Protein AF-A0A0C2D2V0-F1 (afdb_monomer_lite)

Radius of gyration: 14.43 Å; chains: 1; bounding box: 29×33×41 Å

Sequence (84 aa):
MHHI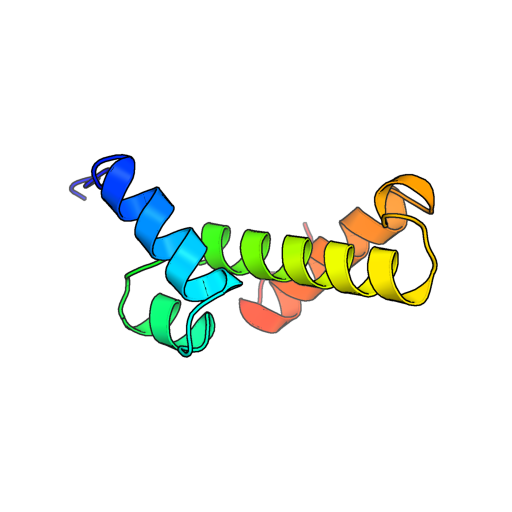NPPESELRERIEYVMWGRKRAWDCLEDGLITEVELRQLLIDHIDYECAHASGHSWPEFDPDARQQFIELIDQLLFGRTAV

Organism: NCBI:txid215803

Foldseek 3Di:
DDPPPDPPVLVVVLLCCDLPNDDDLVVCCVVVSDDPVSSLVSVLVVVQVVCCVVPVDGPVVPDPVVSVVVSQVCCCVPPVDHDD

pLDDT: mean 71.36, std 11.87, range [36.22, 83.81]

Secondary structure (DSSP, 8-state):
-------HHHHHHHHHHHHHSSS-HHHHHHTTSS-HHHHHHHHHHHHHHHHHHHHSS-HHHH-HHHHHHHHHHHHHHHH-PPP-

Structure (mmCIF, N/CA/C/O backbone):
data_AF-A0A0C2D2V0-F1
#
_entry.id   AF-A0A0C2D2V0-F1
#
loop_
_atom_site.group_PDB
_atom_site.id
_atom_site.type_symbol
_atom_site.label_atom_id
_atom_site.label_alt_id
_atom_site.label_comp_id
_atom_site.label_asym_id
_atom_site.label_entity_id
_atom_site.label_seq_id
_atom_site.pdbx_PDB_ins_code
_atom_site.Cartn_x
_atom_site.Cartn_y
_atom_site.Cartn_z
_atom_site.occupancy
_atom_site.B_iso_or_equiv
_atom_site.auth_seq_id
_atom_site.auth_comp_id
_atom_site.auth_asym_id
_atom_site.auth_atom_id
_atom_site.pdbx_PDB_model_num
ATOM 1 N N . MET A 1 1 ? -8.518 3.789 24.379 1.00 36.22 1 MET A N 1
ATOM 2 C CA . MET A 1 1 ? -7.942 3.256 23.129 1.00 36.22 1 MET A CA 1
ATOM 3 C C . MET A 1 1 ? -7.034 2.101 23.504 1.00 36.22 1 MET A C 1
ATOM 5 O O . MET A 1 1 ? -5.932 2.332 23.979 1.00 36.22 1 MET A O 1
ATOM 9 N N . HIS A 1 2 ? -7.541 0.871 23.423 1.00 36.94 2 HIS A N 1
ATOM 10 C CA . HIS A 1 2 ? -6.714 -0.315 23.620 1.00 36.94 2 HIS A CA 1
ATOM 11 C C . HIS A 1 2 ? -6.039 -0.618 22.285 1.00 36.94 2 HIS A C 1
ATOM 13 O O . HIS A 1 2 ? -6.715 -0.996 21.334 1.00 36.94 2 HIS A O 1
ATOM 19 N N . HIS A 1 3 ? -4.728 -0.393 22.205 1.00 42.06 3 HIS A N 1
ATOM 20 C CA . HIS A 1 3 ? -3.921 -0.895 21.100 1.00 42.06 3 HIS A CA 1
ATOM 21 C C . HIS A 1 3 ? -3.865 -2.415 21.229 1.00 42.06 3 HIS A C 1
ATOM 23 O O . HIS A 1 3 ? -3.091 -2.959 22.014 1.00 42.06 3 HIS A O 1
ATOM 29 N N . ILE A 1 4 ? -4.746 -3.095 20.503 1.00 43.97 4 ILE A N 1
ATOM 30 C CA . ILE A 1 4 ? -4.613 -4.521 20.245 1.00 43.97 4 ILE A CA 1
ATOM 31 C C . ILE A 1 4 ? -3.605 -4.602 19.102 1.00 43.97 4 ILE A C 1
ATOM 33 O O . ILE A 1 4 ? -3.970 -4.386 17.954 1.00 43.97 4 ILE A O 1
ATOM 37 N N . ASN A 1 5 ? -2.330 -4.824 19.424 1.00 43.16 5 ASN A N 1
ATOM 38 C CA . ASN A 1 5 ? -1.385 -5.336 18.435 1.00 43.16 5 ASN A CA 1
ATOM 39 C C . ASN A 1 5 ? -1.798 -6.792 18.187 1.00 43.16 5 ASN A C 1
ATOM 41 O O . ASN A 1 5 ? -1.641 -7.599 19.111 1.00 43.16 5 ASN A O 1
ATOM 45 N N . PRO A 1 6 ? -2.386 -7.142 17.027 1.00 48.97 6 PRO A N 1
ATOM 46 C CA . PRO A 1 6 ? -2.681 -8.535 16.741 1.00 48.97 6 PRO A CA 1
ATOM 47 C C . PRO A 1 6 ? -1.369 -9.336 16.757 1.00 48.97 6 PRO A C 1
ATOM 49 O O . PRO A 1 6 ? -0.315 -8.798 16.398 1.00 48.97 6 PRO A O 1
ATOM 52 N N . PRO A 1 7 ? -1.396 -10.601 17.210 1.00 55.34 7 PRO A N 1
ATOM 53 C CA . PRO A 1 7 ? -0.219 -11.457 17.172 1.00 55.34 7 PRO A CA 1
ATOM 54 C C . PRO A 1 7 ? 0.322 -11.529 15.738 1.00 55.34 7 PRO A C 1
ATOM 56 O O . PRO A 1 7 ? -0.437 -11.607 14.776 1.00 55.34 7 PRO A O 1
ATOM 59 N N . GLU A 1 8 ? 1.644 -11.494 15.596 1.00 54.75 8 GLU A N 1
ATOM 60 C CA . GLU A 1 8 ? 2.370 -11.359 14.321 1.00 54.75 8 GLU A CA 1
ATOM 61 C C . GLU A 1 8 ? 1.961 -12.404 13.255 1.00 54.75 8 GLU A C 1
ATOM 63 O O . GLU A 1 8 ? 2.027 -12.140 12.054 1.00 54.75 8 GLU A O 1
ATOM 68 N N . SER A 1 9 ? 1.463 -13.571 13.686 1.00 53.41 9 SER A N 1
ATOM 69 C CA . SER A 1 9 ? 0.885 -14.612 12.826 1.00 53.41 9 SER A CA 1
ATOM 70 C C . SER A 1 9 ? -0.437 -14.201 12.172 1.00 53.41 9 SER A C 1
ATOM 72 O O . SER A 1 9 ? -0.630 -14.466 10.991 1.00 53.41 9 SER A O 1
ATOM 74 N N . GLU A 1 10 ? -1.320 -13.507 12.896 1.00 61.91 10 GLU A N 1
ATOM 75 C CA . GLU A 1 10 ? -2.565 -12.981 12.328 1.00 61.91 10 GLU A CA 1
ATOM 76 C C . GLU A 1 10 ? -2.277 -11.878 11.312 1.00 61.91 10 GLU A C 1
ATOM 78 O O . GLU A 1 10 ? -2.944 -11.809 10.286 1.00 61.91 10 GLU A O 1
ATOM 83 N N . LEU A 1 11 ? -1.274 -11.031 11.559 1.00 58.88 11 LEU A N 1
ATOM 84 C CA . LEU A 1 11 ? -0.893 -9.985 10.612 1.00 58.88 11 LEU A CA 1
ATOM 85 C C . LEU A 1 11 ? -0.374 -10.582 9.295 1.00 58.88 11 LEU A C 1
ATOM 87 O O . LEU A 1 11 ? -0.787 -10.154 8.219 1.00 58.88 11 LEU A O 1
ATOM 91 N N . ARG A 1 12 ? 0.482 -11.608 9.370 1.00 61.81 12 ARG A N 1
ATOM 92 C CA . ARG A 1 12 ? 1.008 -12.296 8.184 1.00 61.81 12 ARG A CA 1
ATOM 93 C C . ARG A 1 12 ? -0.091 -12.998 7.388 1.00 61.81 12 ARG A C 1
ATOM 95 O O . ARG A 1 12 ? -0.166 -12.804 6.180 1.00 61.81 12 ARG A O 1
ATOM 102 N N . GLU A 1 13 ? -0.959 -13.758 8.052 1.00 63.25 13 GLU A N 1
ATOM 103 C CA . GLU A 1 13 ? -2.087 -14.431 7.394 1.00 63.25 13 GLU A CA 1
ATOM 104 C C . GLU A 1 13 ? -3.049 -13.426 6.740 1.00 63.25 13 GLU A C 1
ATOM 106 O O . GLU A 1 13 ? -3.560 -13.681 5.650 1.00 63.25 13 GLU A O 1
ATOM 111 N N . ARG A 1 14 ? -3.256 -12.251 7.351 1.00 64.31 14 ARG A N 1
ATOM 112 C CA . ARG A 1 14 ? -4.065 -11.162 6.776 1.00 64.31 14 ARG A CA 1
ATOM 113 C C . ARG A 1 14 ? -3.411 -10.550 5.539 1.00 64.31 14 ARG A C 1
ATOM 115 O O . ARG A 1 14 ? -4.098 -10.359 4.539 1.00 64.31 14 ARG A O 1
ATOM 122 N N . ILE A 1 15 ? -2.105 -10.273 5.583 1.00 63.53 15 ILE A N 1
ATOM 123 C CA . ILE A 1 15 ? -1.348 -9.766 4.428 1.00 63.53 15 ILE A CA 1
ATOM 124 C C . ILE A 1 15 ? -1.397 -10.782 3.284 1.00 63.53 15 ILE A C 1
ATOM 126 O O . ILE A 1 15 ? -1.709 -10.411 2.157 1.00 63.53 15 ILE A O 1
ATOM 130 N N . GLU A 1 16 ? -1.178 -12.070 3.564 1.00 62.62 16 GLU A N 1
ATOM 131 C CA . GLU A 1 16 ? -1.248 -13.123 2.546 1.00 62.62 16 GLU A CA 1
ATOM 132 C C . GLU A 1 16 ? -2.656 -13.275 1.960 1.00 62.62 16 GLU A C 1
ATOM 134 O O . GLU A 1 16 ? -2.812 -13.412 0.746 1.00 62.62 16 GLU A O 1
ATOM 139 N N . TYR A 1 17 ? -3.694 -13.195 2.794 1.00 63.47 17 TYR A N 1
ATOM 140 C CA . TYR A 1 17 ? -5.082 -13.231 2.344 1.00 63.47 17 TYR A CA 1
ATOM 141 C C . TYR A 1 17 ? -5.424 -12.041 1.435 1.00 63.47 17 TYR A C 1
ATOM 143 O O . TYR A 1 17 ? -6.117 -12.221 0.441 1.00 63.47 17 TYR A O 1
ATOM 151 N N . VAL A 1 18 ? -4.907 -10.840 1.701 1.00 63.12 18 VAL A N 1
ATOM 152 C CA . VAL A 1 18 ? -5.178 -9.668 0.850 1.00 63.12 18 VAL A CA 1
ATOM 153 C C . VAL A 1 18 ? -4.314 -9.642 -0.414 1.00 63.12 18 VAL A C 1
ATOM 155 O O . VAL A 1 18 ? -4.824 -9.322 -1.485 1.00 63.12 18 VAL A O 1
ATOM 158 N N . MET A 1 19 ? -3.033 -10.008 -0.321 1.00 63.19 19 MET A N 1
ATOM 159 C CA . MET A 1 19 ? -2.126 -10.040 -1.474 1.00 63.19 19 MET A CA 1
ATOM 160 C C . MET A 1 19 ? -2.437 -11.184 -2.444 1.00 63.19 19 MET A C 1
ATOM 162 O O . MET A 1 19 ? -2.272 -11.026 -3.651 1.00 63.19 19 MET A O 1
ATOM 166 N N . TRP A 1 20 ? -2.884 -12.335 -1.931 1.00 63.53 20 TRP A N 1
ATOM 167 C CA . TRP A 1 20 ? -2.981 -13.573 -2.713 1.00 63.53 20 TRP A CA 1
ATOM 168 C C . TRP A 1 20 ? -4.370 -14.233 -2.679 1.00 63.53 20 TRP A C 1
ATOM 170 O O . TRP A 1 20 ? -4.622 -15.172 -3.437 1.00 63.53 20 TRP A O 1
ATOM 180 N N . GLY A 1 21 ? -5.290 -13.784 -1.818 1.00 57.09 21 GLY A N 1
ATOM 181 C CA . GLY A 1 21 ? -6.458 -14.567 -1.409 1.00 57.09 21 GLY A CA 1
ATOM 182 C C . GLY A 1 21 ? -7.820 -13.893 -1.578 1.00 57.09 21 GLY A C 1
ATOM 183 O O . GLY A 1 21 ? -8.435 -13.497 -0.603 1.00 57.09 21 GLY A O 1
ATOM 184 N N . ARG A 1 22 ? -8.399 -13.945 -2.785 1.00 58.25 22 ARG A N 1
ATOM 185 C CA . ARG A 1 22 ? -9.863 -13.927 -3.069 1.00 58.25 22 ARG A CA 1
ATOM 186 C C . ARG A 1 22 ? -10.751 -12.760 -2.555 1.00 58.25 22 ARG A C 1
ATOM 188 O O . ARG A 1 22 ? -11.847 -12.631 -3.100 1.00 58.25 22 ARG A O 1
ATOM 195 N N . LYS A 1 23 ? -10.364 -11.934 -1.576 1.00 62.31 23 LYS A N 1
ATOM 196 C CA . LYS A 1 23 ? -11.153 -10.824 -0.996 1.00 62.31 23 LYS A CA 1
ATOM 197 C C . LYS A 1 23 ? -10.469 -9.486 -1.279 1.00 62.31 23 LYS A C 1
ATOM 199 O O . LYS A 1 23 ? -9.245 -9.419 -1.329 1.00 62.31 23 LYS A O 1
ATOM 204 N N . ARG A 1 24 ? -11.244 -8.419 -1.508 1.00 71.88 24 ARG A N 1
ATOM 205 C CA . ARG A 1 24 ? -10.676 -7.117 -1.890 1.00 71.88 24 ARG A CA 1
ATOM 206 C C . ARG A 1 24 ? -10.072 -6.445 -0.661 1.00 71.88 24 ARG A C 1
ATOM 208 O O . ARG A 1 24 ? -10.690 -6.442 0.399 1.00 71.88 24 ARG A O 1
ATOM 215 N N . ALA A 1 25 ? -8.906 -5.821 -0.821 1.00 75.38 25 ALA A N 1
ATOM 216 C CA . ALA A 1 25 ? -8.231 -5.080 0.247 1.00 75.38 25 ALA A CA 1
ATOM 217 C C . ALA A 1 25 ? -9.142 -4.020 0.902 1.00 75.38 25 ALA A C 1
ATOM 219 O O . ALA A 1 25 ? -9.090 -3.815 2.110 1.00 75.38 25 ALA A O 1
ATOM 220 N N . TRP A 1 26 ? -10.031 -3.414 0.110 1.00 76.06 26 TRP A N 1
ATOM 221 C CA . TRP A 1 26 ? -11.035 -2.460 0.581 1.00 76.06 26 TRP A CA 1
ATOM 222 C C . TRP A 1 26 ? -12.040 -3.077 1.566 1.00 76.06 26 TRP A C 1
ATOM 224 O O . TRP A 1 26 ? -12.267 -2.524 2.636 1.00 76.06 26 TRP A O 1
ATOM 234 N N . ASP A 1 27 ? -12.565 -4.268 1.265 1.00 81.25 27 ASP A N 1
ATOM 235 C CA . ASP A 1 27 ? -13.501 -4.980 2.146 1.00 81.25 27 ASP A CA 1
ATOM 236 C C . ASP A 1 27 ? -12.826 -5.332 3.488 1.00 81.25 27 ASP A C 1
ATOM 238 O O . ASP A 1 27 ? -13.452 -5.335 4.544 1.00 81.25 27 ASP A O 1
ATOM 242 N N . CYS A 1 28 ? -11.520 -5.616 3.465 1.00 78.75 28 CYS A N 1
ATOM 243 C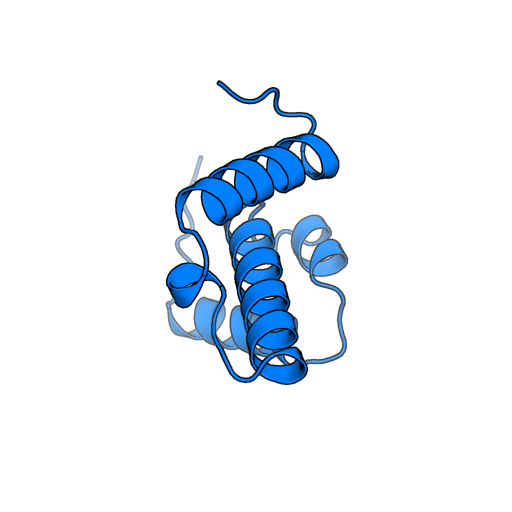 CA . CYS A 1 28 ? -10.741 -5.877 4.676 1.00 78.75 28 CYS A CA 1
ATOM 244 C C . CYS A 1 28 ? -10.512 -4.619 5.526 1.00 78.75 28 CYS A C 1
ATOM 246 O O . CYS A 1 28 ? -10.422 -4.738 6.749 1.00 78.75 28 CYS A O 1
ATOM 248 N N . LEU A 1 29 ? -10.414 -3.437 4.908 1.00 81.50 29 LEU A N 1
ATOM 249 C CA . LEU A 1 29 ? -10.382 -2.164 5.631 1.00 81.50 29 LEU A CA 1
ATOM 250 C C . LEU A 1 29 ? -11.734 -1.901 6.310 1.00 81.50 29 LEU A C 1
ATOM 252 O O . LEU A 1 29 ? -11.766 -1.556 7.489 1.00 81.50 29 LEU A O 1
ATOM 256 N N . GLU A 1 30 ? -12.842 -2.100 5.589 1.00 82.56 30 GLU A N 1
ATOM 257 C CA . GLU A 1 30 ? -14.201 -1.900 6.117 1.00 82.56 30 GLU A CA 1
ATOM 258 C C . GLU A 1 30 ? -14.517 -2.841 7.290 1.00 82.56 30 GLU A C 1
ATOM 260 O O . GLU A 1 30 ? -15.105 -2.414 8.285 1.00 82.56 30 GLU A O 1
ATOM 265 N N . ASP A 1 31 ? -14.048 -4.089 7.225 1.00 82.62 31 ASP A N 1
ATOM 266 C CA . ASP A 1 31 ? -14.171 -5.069 8.312 1.00 82.62 31 ASP A CA 1
ATOM 267 C C . ASP A 1 31 ? -13.201 -4.811 9.488 1.00 82.62 31 ASP A C 1
ATOM 269 O O . ASP A 1 31 ? -13.210 -5.548 10.478 1.00 82.62 31 ASP A O 1
ATOM 273 N N . GLY A 1 32 ? -12.335 -3.792 9.396 1.00 79.56 32 GLY A N 1
ATOM 274 C CA . GLY A 1 32 ? -11.335 -3.459 10.416 1.00 79.56 32 GLY A CA 1
ATOM 275 C C . GLY A 1 32 ? -10.217 -4.498 10.560 1.00 79.56 32 GLY A C 1
ATOM 276 O O . GLY A 1 32 ? -9.559 -4.562 11.600 1.00 79.56 32 GLY A O 1
ATOM 277 N N . LEU A 1 33 ? -10.013 -5.338 9.542 1.00 76.56 33 LEU A N 1
ATOM 278 C CA . LEU A 1 33 ? -8.986 -6.384 9.530 1.00 76.56 33 LEU A CA 1
ATOM 279 C C . LEU A 1 33 ? -7.599 -5.822 9.221 1.00 76.56 33 LEU A C 1
ATOM 281 O O . LEU A 1 33 ? -6.607 -6.342 9.738 1.00 76.56 33 LEU A O 1
ATOM 285 N N . ILE A 1 34 ? -7.562 -4.780 8.391 1.00 77.88 34 ILE A N 1
ATOM 286 C CA . ILE A 1 34 ? -6.379 -3.979 8.083 1.00 77.88 34 ILE A CA 1
ATOM 287 C C . ILE A 1 34 ? -6.681 -2.502 8.337 1.00 77.88 34 ILE A C 1
ATOM 289 O O . ILE A 1 34 ? -7.828 -2.060 8.325 1.00 77.88 34 ILE A O 1
ATOM 293 N N . THR A 1 35 ? -5.632 -1.733 8.556 1.00 83.81 35 THR A N 1
ATOM 294 C CA . THR A 1 35 ? -5.652 -0.281 8.693 1.00 83.81 35 THR A CA 1
ATOM 295 C C . THR A 1 35 ? -5.505 0.400 7.333 1.00 83.81 35 THR A C 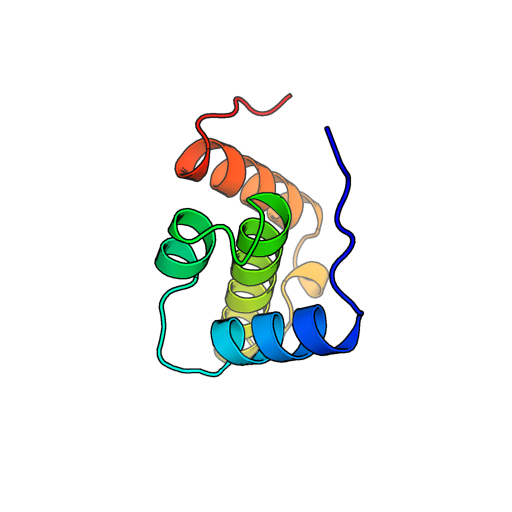1
ATOM 297 O O . THR A 1 35 ? -5.070 -0.200 6.352 1.00 83.81 35 THR A O 1
ATOM 300 N N . GLU A 1 36 ? -5.800 1.699 7.273 1.00 82.62 36 GLU A N 1
ATOM 301 C CA . GLU A 1 36 ? -5.558 2.514 6.074 1.00 82.62 36 GLU A CA 1
ATOM 302 C C . GLU A 1 36 ? -4.079 2.522 5.651 1.00 82.62 36 GLU A C 1
ATOM 304 O O . GLU A 1 36 ? -3.769 2.583 4.463 1.00 82.62 36 GLU A O 1
ATOM 309 N N . VAL A 1 37 ? -3.162 2.445 6.624 1.00 81.81 37 VAL A N 1
ATOM 310 C CA . VAL A 1 37 ? -1.713 2.384 6.381 1.00 81.81 37 VAL A CA 1
ATOM 311 C C . VAL A 1 37 ? -1.340 1.063 5.712 1.00 81.81 37 VAL A C 1
ATOM 313 O O . VAL A 1 37 ? -0.598 1.057 4.734 1.00 81.81 37 VAL A O 1
ATOM 316 N N . GLU A 1 38 ? -1.887 -0.048 6.199 1.00 80.25 38 GLU A N 1
ATOM 317 C CA . GLU A 1 38 ? -1.659 -1.372 5.612 1.00 80.25 38 GLU A CA 1
ATOM 318 C C . GLU A 1 38 ? -2.293 -1.483 4.223 1.00 80.25 38 GLU A C 1
ATOM 320 O O . GLU A 1 38 ? -1.644 -1.969 3.301 1.00 80.25 38 GLU A O 1
ATOM 325 N N . LEU A 1 39 ? -3.512 -0.962 4.029 1.00 81.81 39 LEU A N 1
ATOM 326 C CA . LEU A 1 39 ? -4.153 -0.902 2.711 1.00 81.81 39 LEU A CA 1
ATOM 327 C C . LEU A 1 39 ? -3.290 -0.136 1.702 1.00 81.81 39 LEU A C 1
ATOM 329 O O . LEU A 1 39 ? -3.091 -0.587 0.576 1.00 81.81 39 LEU A O 1
ATOM 333 N N . ARG A 1 40 ? -2.762 1.020 2.107 1.00 79.25 40 ARG A N 1
ATOM 334 C CA . ARG A 1 40 ? -1.877 1.834 1.274 1.00 79.25 40 ARG A CA 1
ATOM 335 C C . ARG A 1 40 ? -0.614 1.074 0.887 1.00 79.25 40 ARG A C 1
ATOM 337 O O . ARG A 1 40 ? -0.258 1.071 -0.286 1.00 79.25 40 ARG A O 1
ATOM 344 N N . GLN A 1 41 ? 0.036 0.419 1.848 1.00 79.00 41 GLN A N 1
ATOM 345 C CA . GLN A 1 41 ? 1.241 -0.362 1.577 1.00 79.00 41 GLN A CA 1
ATOM 346 C C . GLN A 1 41 ? 0.956 -1.493 0.583 1.00 79.00 41 GLN A C 1
ATOM 348 O O . GLN A 1 41 ? 1.685 -1.641 -0.390 1.00 79.00 41 GLN A O 1
ATOM 353 N N . LEU A 1 42 ? -0.157 -2.208 0.759 1.00 80.12 42 LEU A N 1
ATOM 354 C CA . LEU A 1 42 ? -0.580 -3.275 -0.150 1.00 80.12 42 LEU A CA 1
ATOM 355 C C . LEU A 1 42 ? -0.810 -2.777 -1.582 1.00 80.12 42 LEU A C 1
ATOM 357 O O . LEU A 1 42 ? -0.442 -3.454 -2.539 1.00 80.12 42 LEU A O 1
ATOM 361 N N . LEU A 1 43 ? -1.401 -1.590 -1.745 1.00 78.44 43 LEU A N 1
ATOM 362 C CA . LEU A 1 43 ? -1.601 -0.987 -3.063 1.00 78.44 43 LEU A CA 1
ATOM 363 C C . LEU A 1 43 ? -0.280 -0.569 -3.711 1.00 78.44 43 LEU A C 1
ATOM 365 O O . LEU A 1 43 ? -0.098 -0.792 -4.905 1.00 78.44 43 LEU A O 1
ATOM 369 N N . ILE A 1 44 ? 0.648 -0.003 -2.936 1.00 78.50 44 ILE A N 1
ATOM 370 C CA . ILE A 1 44 ? 1.988 0.352 -3.420 1.00 78.50 44 ILE A CA 1
ATOM 371 C C . ILE A 1 44 ? 2.737 -0.902 -3.874 1.00 78.50 44 ILE A C 1
ATOM 373 O O . ILE A 1 44 ? 3.284 -0.911 -4.974 1.00 78.50 44 ILE A O 1
ATOM 377 N N . ASP A 1 45 ? 2.731 -1.959 -3.061 1.00 79.38 45 ASP A N 1
ATOM 378 C CA . ASP A 1 45 ? 3.425 -3.214 -3.360 1.00 79.38 45 ASP A CA 1
ATOM 379 C C . ASP A 1 45 ? 2.840 -3.894 -4.605 1.00 79.38 45 ASP A C 1
ATOM 381 O O . ASP A 1 45 ? 3.578 -4.414 -5.441 1.00 79.38 45 ASP A O 1
ATOM 385 N N . HIS A 1 46 ? 1.514 -3.850 -4.773 1.00 78.38 46 HIS A N 1
ATOM 386 C CA . HIS A 1 46 ? 0.860 -4.366 -5.973 1.00 78.38 46 HIS A CA 1
ATOM 387 C C . HIS A 1 46 ? 1.263 -3.585 -7.230 1.00 78.38 46 HIS A C 1
ATOM 389 O O . HIS A 1 46 ? 1.542 -4.182 -8.265 1.00 78.38 46 HIS A O 1
ATOM 395 N N . ILE A 1 47 ? 1.341 -2.258 -7.147 1.00 75.94 47 ILE A N 1
ATOM 396 C CA . ILE A 1 47 ? 1.722 -1.417 -8.288 1.00 75.94 47 ILE A CA 1
ATOM 397 C C . ILE A 1 47 ? 3.198 -1.608 -8.639 1.00 75.94 47 ILE A C 1
ATOM 399 O O . ILE A 1 47 ? 3.530 -1.699 -9.819 1.00 75.94 47 ILE A O 1
ATOM 403 N N . ASP A 1 48 ? 4.073 -1.735 -7.640 1.00 78.38 48 ASP A N 1
ATOM 404 C CA . ASP A 1 48 ? 5.483 -2.060 -7.863 1.00 78.38 48 ASP A CA 1
ATOM 405 C C . ASP A 1 48 ? 5.639 -3.425 -8.550 1.00 78.38 48 ASP A C 1
ATOM 407 O O . ASP A 1 48 ? 6.390 -3.552 -9.518 1.00 78.38 48 ASP A O 1
ATOM 411 N N . TYR A 1 49 ? 4.857 -4.425 -8.124 1.00 80.56 49 TYR A N 1
ATOM 412 C CA . TYR A 1 49 ? 4.800 -5.730 -8.780 1.00 80.56 49 TYR A CA 1
ATOM 413 C C . TYR A 1 49 ? 4.356 -5.630 -10.246 1.00 80.56 49 TYR A C 1
ATOM 415 O O . TYR A 1 49 ? 5.026 -6.181 -11.118 1.00 80.56 49 TYR A O 1
ATOM 423 N N . GLU A 1 50 ? 3.266 -4.918 -10.541 1.00 75.25 50 GLU A N 1
ATOM 424 C CA . GLU A 1 50 ? 2.767 -4.752 -11.914 1.00 75.25 50 GLU A CA 1
ATOM 425 C C . GLU A 1 50 ? 3.774 -3.999 -12.799 1.00 75.25 50 GLU A C 1
ATOM 427 O O . GLU A 1 50 ? 4.004 -4.375 -13.950 1.00 75.25 50 GLU A O 1
ATOM 432 N N . CYS A 1 51 ? 4.443 -2.976 -12.261 1.00 74.44 51 CYS A N 1
ATOM 433 C CA . CYS A 1 51 ? 5.499 -2.256 -12.968 1.00 74.44 51 CYS A CA 1
ATOM 434 C C . CYS A 1 51 ? 6.711 -3.141 -13.255 1.00 74.44 51 CYS A C 1
ATOM 436 O O . CYS A 1 51 ? 7.192 -3.152 -14.393 1.00 74.44 51 CYS A O 1
ATOM 438 N N . ALA A 1 52 ? 7.157 -3.930 -12.277 1.00 81.56 52 ALA A N 1
ATOM 439 C CA . ALA A 1 52 ? 8.216 -4.915 -12.468 1.00 81.56 52 ALA A CA 1
ATOM 440 C C . ALA A 1 52 ? 7.821 -5.983 -13.490 1.00 81.56 52 ALA A C 1
ATOM 442 O O . ALA A 1 52 ? 8.625 -6.349 -14.346 1.00 81.56 52 ALA A O 1
ATOM 443 N N . HIS A 1 53 ? 6.571 -6.442 -13.454 1.00 80.81 53 HIS A N 1
ATOM 444 C CA . HIS A 1 53 ? 6.060 -7.433 -14.390 1.00 80.81 53 HIS A CA 1
ATOM 445 C C . HIS A 1 53 ? 6.004 -6.902 -15.830 1.00 80.81 53 HIS A C 1
ATOM 447 O O . HIS A 1 53 ? 6.404 -7.602 -16.760 1.00 80.81 53 HIS A O 1
ATOM 453 N N . ALA A 1 54 ? 5.546 -5.663 -16.023 1.00 77.56 54 ALA A N 1
ATOM 454 C CA . ALA A 1 54 ? 5.387 -5.062 -17.344 1.00 77.56 54 ALA A CA 1
ATOM 455 C C . ALA A 1 54 ? 6.707 -4.569 -17.959 1.00 77.56 54 ALA A C 1
ATOM 457 O O . ALA A 1 54 ? 6.898 -4.671 -19.171 1.00 77.56 54 ALA A O 1
ATOM 458 N N . SER A 1 55 ? 7.605 -4.007 -17.144 1.00 80.38 55 SER A N 1
ATOM 459 C CA . SER A 1 55 ? 8.830 -3.346 -17.618 1.00 80.38 55 SER A CA 1
ATOM 460 C C . SER A 1 55 ? 10.109 -4.162 -17.411 1.00 80.38 55 SER A C 1
ATOM 462 O O . SER A 1 55 ? 11.139 -3.836 -17.998 1.00 80.38 55 SER A O 1
ATOM 464 N N . GLY A 1 56 ? 10.059 -5.216 -16.590 1.00 82.81 56 GLY A N 1
ATOM 465 C CA . GLY A 1 56 ? 11.233 -5.975 -16.153 1.00 82.81 56 GLY A CA 1
ATOM 466 C C . GLY A 1 56 ? 12.036 -5.310 -15.028 1.00 82.81 56 GLY A C 1
ATOM 467 O O . GLY A 1 56 ? 13.031 -5.887 -14.597 1.00 82.81 56 GLY A O 1
ATOM 468 N N . HIS A 1 57 ? 11.611 -4.137 -14.546 1.00 77.88 57 HIS A N 1
ATOM 469 C CA . HIS A 1 57 ? 12.306 -3.326 -13.543 1.00 77.88 57 HIS A CA 1
ATOM 470 C C . HIS A 1 57 ? 11.336 -2.820 -12.470 1.00 77.88 57 HIS A C 1
ATOM 472 O O . HIS A 1 57 ? 10.212 -2.422 -12.778 1.00 77.88 57 HIS A O 1
ATOM 478 N N . SER A 1 58 ? 11.758 -2.823 -11.205 1.00 73.19 58 SER A N 1
ATOM 479 C CA . SER A 1 58 ? 10.939 -2.289 -10.109 1.00 73.19 58 SER A CA 1
ATOM 480 C C . SER A 1 58 ? 10.885 -0.759 -10.152 1.00 73.19 58 SER A C 1
ATOM 482 O O . SER A 1 58 ? 11.793 -0.094 -10.653 1.00 73.19 58 SER A O 1
ATOM 484 N N . TRP A 1 59 ? 9.820 -0.170 -9.610 1.00 70.31 59 TRP A N 1
ATOM 485 C CA . TRP A 1 59 ? 9.616 1.281 -9.611 1.00 70.31 59 TRP A CA 1
ATOM 486 C C . TRP A 1 59 ? 10.774 2.071 -8.974 1.00 70.31 59 TRP A C 1
ATOM 488 O O . TRP A 1 59 ? 11.166 3.095 -9.543 1.00 70.31 59 TRP A O 1
ATOM 498 N N . PRO A 1 60 ? 11.376 1.645 -7.841 1.00 69.06 60 PRO A N 1
ATOM 499 C CA . PRO A 1 60 ? 12.499 2.366 -7.242 1.00 69.06 60 PRO A CA 1
ATOM 500 C C . PRO A 1 60 ? 13.731 2.460 -8.152 1.00 69.06 60 PRO A C 1
ATOM 502 O O . PRO A 1 60 ? 14.549 3.352 -7.945 1.00 69.06 60 PRO A O 1
ATOM 505 N N . GLU A 1 61 ? 13.875 1.565 -9.137 1.00 71.69 61 GLU A N 1
ATOM 506 C CA . GLU A 1 61 ? 14.959 1.637 -10.126 1.00 71.69 61 GLU A CA 1
ATOM 507 C C . GLU A 1 61 ? 14.728 2.731 -11.178 1.00 71.69 61 GLU A C 1
ATOM 509 O O . GLU A 1 61 ? 15.696 3.225 -11.755 1.00 71.69 61 GLU A O 1
ATOM 514 N N . PHE A 1 62 ? 13.475 3.133 -11.414 1.00 67.56 62 PHE A N 1
ATOM 515 C CA . PHE A 1 62 ? 13.136 4.186 -12.371 1.00 67.56 62 PHE A CA 1
ATOM 516 C C . PHE A 1 62 ? 13.268 5.580 -11.769 1.00 67.56 62 PHE A C 1
ATOM 518 O O . PHE A 1 62 ? 14.043 6.393 -12.270 1.00 67.56 62 PHE A O 1
ATOM 525 N N . ASP A 1 63 ? 12.467 5.873 -10.741 1.00 78.56 63 ASP A N 1
ATOM 526 C CA . ASP A 1 63 ? 12.376 7.219 -10.177 1.00 78.56 63 ASP A CA 1
ATOM 527 C C . ASP A 1 63 ? 11.750 7.203 -8.760 1.00 78.56 63 ASP A C 1
ATOM 529 O O . ASP A 1 63 ? 10.539 6.978 -8.606 1.00 78.56 63 ASP A O 1
ATOM 533 N N . PRO A 1 64 ? 12.552 7.444 -7.705 1.00 77.81 64 PRO A N 1
ATOM 534 C CA . PRO A 1 64 ? 12.062 7.505 -6.331 1.00 77.81 64 PRO A CA 1
ATOM 535 C C . PRO A 1 64 ? 11.190 8.739 -6.041 1.00 77.81 64 PRO A C 1
ATOM 537 O O . PRO A 1 64 ? 10.293 8.644 -5.200 1.00 77.81 64 PRO A O 1
ATOM 540 N N . ASP A 1 65 ? 11.387 9.861 -6.738 1.00 81.44 65 ASP A N 1
ATOM 541 C CA . ASP A 1 65 ? 10.586 11.075 -6.541 1.00 81.44 65 ASP A CA 1
ATOM 542 C C . ASP A 1 65 ? 9.193 10.899 -7.161 1.00 81.44 65 ASP A C 1
ATOM 544 O O . ASP A 1 65 ? 8.179 11.239 -6.544 1.00 81.44 65 ASP A O 1
ATOM 548 N N . ALA A 1 66 ? 9.118 10.269 -8.339 1.00 78.94 66 ALA A N 1
ATOM 549 C CA . ALA A 1 66 ? 7.844 9.888 -8.950 1.00 78.94 66 ALA A CA 1
ATOM 550 C C . ALA A 1 66 ? 7.066 8.890 -8.077 1.00 78.94 66 ALA A C 1
ATOM 552 O O . ALA A 1 66 ? 5.841 8.985 -7.969 1.00 78.94 66 ALA A O 1
ATOM 553 N N . ARG A 1 67 ? 7.766 7.955 -7.413 1.00 78.75 67 ARG A N 1
ATOM 554 C CA . ARG A 1 67 ? 7.147 7.027 -6.453 1.00 78.75 67 ARG A CA 1
ATOM 555 C C . ARG A 1 67 ? 6.492 7.784 -5.301 1.00 78.75 67 ARG A C 1
ATOM 557 O O . ARG A 1 67 ? 5.356 7.485 -4.949 1.00 78.75 67 ARG A O 1
ATOM 564 N N . GLN A 1 68 ? 7.190 8.761 -4.729 1.00 81.44 68 GLN A N 1
ATOM 565 C CA . GLN A 1 68 ? 6.688 9.536 -3.597 1.00 81.44 68 GLN A CA 1
ATOM 566 C C . GLN A 1 68 ? 5.445 10.361 -3.967 1.00 81.44 68 GLN A C 1
ATOM 568 O O . GLN A 1 68 ? 4.433 10.283 -3.273 1.00 81.44 68 GLN A O 1
ATOM 573 N N . GLN A 1 69 ? 5.472 11.060 -5.106 1.00 82.50 69 GLN A N 1
ATOM 574 C CA . GLN A 1 69 ? 4.308 11.805 -5.612 1.00 82.50 69 GLN A CA 1
ATOM 575 C C . GLN A 1 69 ? 3.099 10.895 -5.851 1.00 82.50 69 GLN A C 1
ATOM 577 O O . GLN A 1 69 ? 1.955 11.265 -5.594 1.00 82.50 69 GLN A O 1
ATOM 582 N N . PHE A 1 70 ? 3.344 9.681 -6.338 1.00 79.19 70 PHE A N 1
ATOM 583 C CA . PHE A 1 70 ? 2.291 8.709 -6.579 1.00 79.19 70 PHE A CA 1
ATOM 584 C C . PHE A 1 70 ? 1.679 8.168 -5.277 1.00 79.19 70 PHE A C 1
ATOM 586 O O . PHE A 1 70 ? 0.460 8.027 -5.186 1.00 79.19 70 PHE A O 1
ATOM 593 N N . ILE A 1 71 ? 2.495 7.935 -4.244 1.00 78.44 71 ILE A N 1
ATOM 594 C CA . ILE A 1 71 ? 2.019 7.578 -2.897 1.00 78.44 71 ILE A CA 1
ATOM 595 C C . ILE A 1 71 ? 1.117 8.685 -2.334 1.00 78.44 71 ILE A C 1
ATOM 597 O O . ILE A 1 71 ? 0.037 8.400 -1.819 1.00 78.44 71 ILE A O 1
ATOM 601 N N . GLU A 1 72 ? 1.526 9.945 -2.468 1.00 83.19 72 GLU A N 1
ATOM 602 C CA . GLU A 1 72 ? 0.735 11.103 -2.032 1.00 83.19 72 GLU A CA 1
ATOM 603 C C . GLU A 1 72 ? -0.588 11.224 -2.800 1.00 83.19 72 GLU A C 1
ATOM 605 O O . GLU A 1 72 ? -1.631 11.514 -2.211 1.00 83.19 72 GLU A O 1
ATOM 610 N N . LEU A 1 73 ? -0.578 10.935 -4.104 1.00 81.88 73 LEU A N 1
ATOM 611 C CA . LEU A 1 73 ? -1.786 10.904 -4.926 1.00 81.88 73 LEU A CA 1
ATOM 612 C C . LEU A 1 73 ? -2.752 9.795 -4.478 1.00 81.88 73 LEU A C 1
ATOM 614 O O . LEU A 1 73 ? -3.955 10.035 -4.364 1.00 81.88 73 LEU A O 1
ATOM 618 N N . ILE A 1 74 ? -2.240 8.589 -4.206 1.00 78.31 74 IL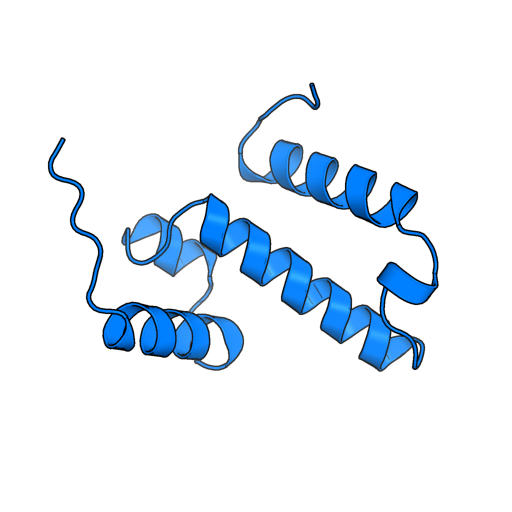E A N 1
ATOM 619 C CA . ILE A 1 74 ? -3.031 7.473 -3.668 1.00 78.31 74 ILE A CA 1
ATOM 620 C C . ILE A 1 74 ? -3.671 7.880 -2.340 1.00 78.31 74 ILE A C 1
ATOM 622 O O . ILE A 1 74 ? -4.865 7.664 -2.135 1.00 78.31 74 ILE A O 1
ATOM 626 N N . ASP A 1 75 ? -2.910 8.525 -1.461 1.00 78.31 75 ASP A N 1
ATOM 627 C CA . ASP A 1 75 ? -3.412 9.012 -0.179 1.00 78.31 75 ASP A CA 1
ATOM 628 C C . ASP A 1 75 ? -4.551 10.009 -0.322 1.00 78.31 75 ASP A C 1
ATOM 630 O O . ASP A 1 75 ? -5.559 9.929 0.391 1.00 78.31 75 ASP A O 1
ATOM 634 N N . GLN A 1 76 ? -4.399 10.938 -1.259 1.00 81.12 76 GLN A N 1
ATOM 635 C CA . GLN A 1 76 ? -5.418 11.927 -1.548 1.00 81.12 76 GLN A CA 1
ATOM 636 C C . GLN A 1 76 ? -6.679 11.285 -2.124 1.00 81.12 76 GLN A C 1
ATOM 638 O O . GLN A 1 76 ? -7.783 11.621 -1.695 1.00 81.12 76 GLN A O 1
ATOM 643 N N . LEU A 1 77 ? -6.532 10.358 -3.070 1.00 78.75 77 LEU A N 1
ATOM 644 C CA . LEU A 1 77 ? -7.656 9.712 -3.746 1.00 78.75 77 LEU A CA 1
ATOM 645 C C . LEU A 1 77 ? -8.436 8.769 -2.828 1.00 78.75 77 LEU A C 1
ATOM 647 O O . LEU A 1 77 ? -9.663 8.737 -2.897 1.00 78.75 77 LEU A O 1
ATOM 651 N N . LEU A 1 78 ? -7.744 8.006 -1.981 1.00 74.62 78 LEU A N 1
ATOM 652 C CA . LEU A 1 78 ? -8.378 6.990 -1.141 1.00 74.62 78 LEU A CA 1
ATOM 653 C C . LEU A 1 78 ? -8.896 7.548 0.180 1.00 74.62 78 LEU A C 1
ATOM 655 O O . LEU A 1 78 ? -9.937 7.105 0.658 1.00 74.62 78 LEU A O 1
ATOM 659 N N . PHE A 1 79 ? -8.186 8.512 0.770 1.00 79.56 79 PHE A N 1
ATOM 660 C CA . PHE A 1 79 ? -8.472 8.988 2.127 1.00 79.56 79 PHE A CA 1
ATOM 661 C C . PHE A 1 79 ? -8.789 10.486 2.194 1.00 79.56 79 PHE A C 1
ATOM 663 O O . PHE A 1 79 ? -9.008 11.017 3.283 1.00 79.56 79 PHE A O 1
ATOM 670 N N . GLY A 1 80 ? -8.802 11.195 1.060 1.00 75.75 80 GLY A N 1
ATOM 671 C CA . GLY A 1 80 ? -9.117 12.625 1.007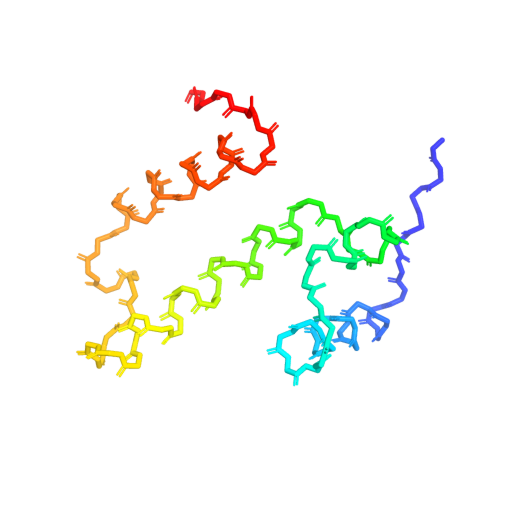 1.00 75.75 80 GLY A CA 1
ATOM 672 C C . GLY A 1 80 ? -8.067 13.523 1.669 1.00 75.75 80 GLY A C 1
ATOM 673 O O . GLY A 1 80 ? -8.370 14.666 2.010 1.00 75.75 80 GLY A O 1
ATOM 674 N N . ARG A 1 81 ? -6.844 13.024 1.890 1.00 71.94 81 ARG A N 1
ATOM 675 C CA . ARG A 1 81 ? -5.765 13.787 2.534 1.00 71.94 81 ARG A CA 1
ATOM 676 C C . ARG A 1 81 ? -5.050 14.648 1.498 1.00 71.94 81 ARG A C 1
ATOM 678 O O . ARG A 1 81 ? -4.517 14.132 0.527 1.00 71.94 81 ARG A O 1
ATOM 685 N N . THR A 1 82 ? -5.032 15.962 1.688 1.00 54.06 82 THR A N 1
ATOM 686 C CA . THR A 1 82 ? -4.176 16.852 0.891 1.00 54.06 82 THR A CA 1
ATOM 687 C C . THR A 1 82 ? -2.708 16.548 1.172 1.00 54.06 82 THR A C 1
ATOM 689 O O . THR A 1 82 ? -2.335 16.450 2.343 1.00 54.06 82 THR A O 1
ATOM 692 N N . ALA A 1 83 ? -1.903 16.415 0.112 1.00 56.81 83 ALA A N 1
ATOM 693 C CA . ALA A 1 83 ? -0.447 16.338 0.206 1.00 56.81 83 ALA A CA 1
ATOM 694 C C . ALA A 1 83 ? 0.076 17.502 1.071 1.00 56.81 83 ALA A C 1
ATOM 696 O O . ALA A 1 83 ? -0.398 18.6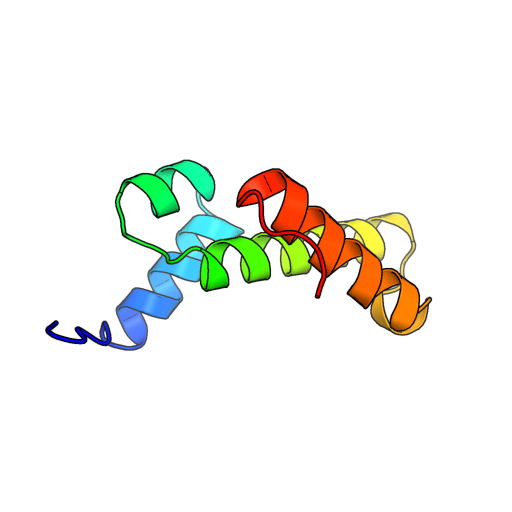35 0.923 1.00 56.81 83 ALA A O 1
ATOM 697 N N . VAL A 1 84 ? 0.960 17.187 2.024 1.00 55.69 84 VAL A N 1
ATOM 698 C CA . VAL A 1 84 ? 1.511 18.131 3.015 1.00 55.69 84 VAL A CA 1
ATOM 699 C C . VAL A 1 84 ? 2.763 18.791 2.468 1.00 55.69 84 VAL A C 1
ATOM 701 O O . VAL A 1 84 ? 3.630 18.042 1.975 1.00 55.69 84 VAL A O 1
#